Protein AF-A0A920IBM7-F1 (afdb_monomer_lite)

Secondary structure (DSSP, 8-state):
------PPPGGGGGGGSBGGGSTT--HHHHHHHHTTT-SBHHHHHTPPPS----------

Radius of gyration: 17.71 Å; chains: 1; bounding box: 52×46×25 Å

Structure (mmCIF, N/CA/C/O backbone):
data_AF-A0A920IBM7-F1
#
_entry.id   AF-A0A920IBM7-F1
#
loop_
_atom_site.group_PDB
_atom_site.id
_atom_site.type_symbol
_atom_site.label_atom_id
_atom_site.label_alt_id
_a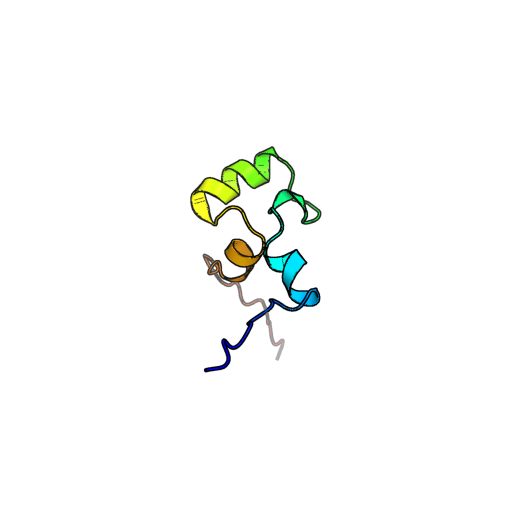tom_site.label_comp_id
_atom_site.label_asym_id
_atom_site.label_entity_id
_atom_site.label_seq_id
_atom_site.pdbx_PDB_ins_code
_atom_site.Cartn_x
_atom_site.Cartn_y
_atom_site.Cartn_z
_atom_site.occupancy
_atom_site.B_iso_or_equiv
_atom_site.auth_seq_id
_atom_site.auth_comp_id
_atom_site.auth_asym_id
_atom_site.auth_atom_id
_atom_site.pdbx_PDB_model_num
ATOM 1 N N . MET A 1 1 ? 14.645 -35.078 -12.697 1.00 44.00 1 MET A N 1
ATOM 2 C CA . MET A 1 1 ? 13.986 -34.367 -11.581 1.00 44.00 1 MET A CA 1
ATOM 3 C C . MET A 1 1 ? 13.964 -32.881 -11.927 1.00 44.00 1 MET A C 1
ATOM 5 O O . MET A 1 1 ? 14.948 -32.193 -11.688 1.00 44.00 1 MET A O 1
ATOM 9 N N . THR A 1 2 ? 12.928 -32.406 -12.619 1.00 45.69 2 THR A N 1
ATOM 10 C CA . THR A 1 2 ? 12.904 -31.036 -13.164 1.00 45.69 2 THR A CA 1
ATOM 11 C C . THR A 1 2 ? 12.328 -30.084 -12.125 1.00 45.69 2 THR A C 1
ATOM 13 O O . THR A 1 2 ? 11.190 -30.243 -11.698 1.00 45.69 2 THR A O 1
ATOM 16 N N . ILE A 1 3 ? 13.122 -29.103 -11.704 1.00 67.00 3 ILE A N 1
ATOM 17 C CA . ILE A 1 3 ? 12.695 -28.045 -10.789 1.00 67.00 3 ILE A CA 1
ATOM 18 C C . ILE A 1 3 ? 11.755 -27.127 -11.579 1.00 67.00 3 ILE A C 1
ATOM 20 O O . ILE A 1 3 ? 12.193 -26.484 -12.536 1.00 67.00 3 ILE A O 1
ATOM 24 N N . LEU A 1 4 ? 10.470 -27.077 -11.215 1.00 70.94 4 LEU A N 1
ATOM 25 C CA . LEU A 1 4 ? 9.540 -26.104 -11.788 1.00 70.94 4 LEU A CA 1
ATOM 26 C C . LEU A 1 4 ? 10.019 -24.700 -11.387 1.00 70.94 4 LEU A C 1
ATOM 28 O O . LEU A 1 4 ? 9.949 -24.311 -10.221 1.00 70.94 4 LEU A O 1
ATOM 32 N N . LYS A 1 5 ? 10.558 -23.943 -12.345 1.00 74.31 5 LYS A N 1
ATOM 33 C CA . LYS A 1 5 ? 10.942 -22.544 -12.138 1.00 74.31 5 LYS A CA 1
ATOM 34 C C . LYS A 1 5 ? 9.689 -21.677 -12.201 1.00 74.31 5 LYS A C 1
ATOM 36 O O . LYS A 1 5 ? 9.247 -21.294 -13.280 1.00 74.31 5 LYS A O 1
ATOM 41 N N . PHE A 1 6 ? 9.131 -21.357 -11.040 1.00 81.06 6 PHE A N 1
ATOM 42 C CA . PHE A 1 6 ? 8.085 -20.347 -10.925 1.00 81.06 6 PHE A CA 1
ATOM 43 C C . PHE A 1 6 ? 8.714 -18.955 -11.020 1.00 81.06 6 PHE A C 1
ATOM 45 O O . PHE A 1 6 ? 9.147 -18.382 -10.022 1.00 81.06 6 PHE A O 1
ATOM 52 N N . TYR A 1 7 ? 8.786 -18.415 -12.235 1.00 85.94 7 TYR A N 1
ATOM 53 C CA . TYR A 1 7 ? 9.039 -16.990 -12.416 1.00 85.94 7 TYR A CA 1
ATOM 54 C C . TYR A 1 7 ? 7.746 -16.215 -12.206 1.00 85.94 7 TYR A C 1
ATOM 56 O O . TYR A 1 7 ? 6.687 -16.592 -12.706 1.00 85.94 7 TYR A O 1
ATOM 64 N N . ARG A 1 8 ? 7.838 -15.112 -11.463 1.00 85.44 8 ARG A N 1
ATOM 65 C CA . ARG A 1 8 ? 6.743 -14.154 -11.354 1.00 85.44 8 ARG A CA 1
ATOM 66 C C . ARG A 1 8 ? 6.577 -13.450 -12.709 1.00 85.44 8 ARG A C 1
ATOM 68 O O . ARG A 1 8 ? 7.557 -12.876 -13.179 1.00 85.44 8 ARG A O 1
ATOM 75 N N . PRO A 1 9 ? 5.375 -13.450 -13.307 1.00 93.69 9 PRO A N 1
ATOM 76 C CA . PRO A 1 9 ? 5.093 -12.664 -14.504 1.00 93.69 9 PRO A CA 1
ATOM 77 C C . PRO A 1 9 ? 5.405 -11.178 -14.302 1.00 93.69 9 PRO A C 1
ATOM 79 O O . PRO A 1 9 ? 5.097 -10.619 -13.248 1.00 93.69 9 PRO A O 1
ATOM 82 N N . GLU A 1 10 ? 5.955 -10.525 -15.326 1.00 94.38 10 GLU A N 1
ATOM 83 C CA . GLU A 1 10 ? 6.380 -9.118 -15.253 1.00 94.38 10 GLU A CA 1
ATOM 84 C C . GLU A 1 10 ? 5.224 -8.161 -14.934 1.00 94.38 10 GLU A C 1
ATOM 86 O O . GLU A 1 10 ? 5.403 -7.187 -14.206 1.00 94.38 10 GLU A O 1
ATOM 91 N N . ILE A 1 11 ? 4.007 -8.496 -15.379 1.00 93.38 11 ILE A N 1
ATOM 92 C CA . ILE A 1 11 ? 2.783 -7.740 -15.073 1.00 93.38 11 ILE A CA 1
ATOM 93 C C . ILE A 1 11 ? 2.513 -7.612 -13.565 1.00 93.38 11 ILE A C 1
ATOM 95 O O . ILE A 1 11 ? 1.838 -6.681 -13.137 1.00 93.38 11 ILE A O 1
ATOM 99 N N . LEU A 1 12 ? 3.052 -8.518 -12.743 1.00 92.69 12 LEU A N 1
ATOM 100 C CA . LEU A 1 12 ? 2.898 -8.468 -11.291 1.00 92.69 12 LEU A CA 1
ATOM 101 C C . LEU A 1 12 ? 3.965 -7.615 -10.599 1.00 92.69 12 LEU A C 1
ATOM 103 O O . LEU A 1 12 ? 3.805 -7.318 -9.418 1.00 92.69 12 LEU A O 1
ATOM 107 N N . PHE A 1 13 ? 5.052 -7.223 -11.268 1.00 94.19 13 PHE A N 1
ATOM 108 C CA . PHE A 1 13 ? 6.133 -6.455 -10.634 1.00 94.19 13 PHE A CA 1
ATOM 109 C C . PHE A 1 13 ? 5.665 -5.131 -10.010 1.00 94.19 13 PHE A C 1
ATOM 111 O O . PHE A 1 13 ? 6.084 -4.857 -8.881 1.00 94.19 13 PHE A O 1
ATOM 118 N N . PRO A 1 14 ? 4.749 -4.355 -10.628 1.00 94.12 14 PRO A N 1
ATOM 119 C CA . PRO A 1 14 ? 4.239 -3.124 -10.025 1.00 94.12 14 PRO A CA 1
ATOM 120 C C . PRO A 1 14 ? 3.557 -3.333 -8.666 1.00 94.12 14 PRO A C 1
ATOM 122 O O . PRO A 1 14 ? 3.657 -2.472 -7.797 1.00 94.12 14 PRO A O 1
ATOM 125 N N . CYS A 1 15 ? 2.930 -4.491 -8.421 1.00 93.50 15 CYS A N 1
ATOM 126 C CA . CYS A 1 15 ? 2.311 -4.794 -7.126 1.00 93.50 15 CYS A CA 1
ATOM 127 C C . CYS A 1 15 ? 3.340 -4.866 -5.985 1.00 93.50 15 CYS A C 1
ATOM 129 O O . CYS A 1 15 ? 2.996 -4.671 -4.825 1.00 93.50 15 CYS A O 1
ATOM 131 N N . PHE A 1 16 ? 4.609 -5.119 -6.296 1.00 94.25 16 PHE A N 1
ATOM 132 C CA . PHE A 1 16 ? 5.691 -5.203 -5.313 1.00 94.25 16 PHE A CA 1
ATOM 133 C C . PHE A 1 16 ? 6.615 -3.981 -5.362 1.00 94.25 16 PHE A C 1
ATOM 135 O O . PHE A 1 16 ? 7.692 -3.994 -4.771 1.00 94.25 16 PHE A O 1
ATOM 142 N N . ALA A 1 17 ? 6.203 -2.914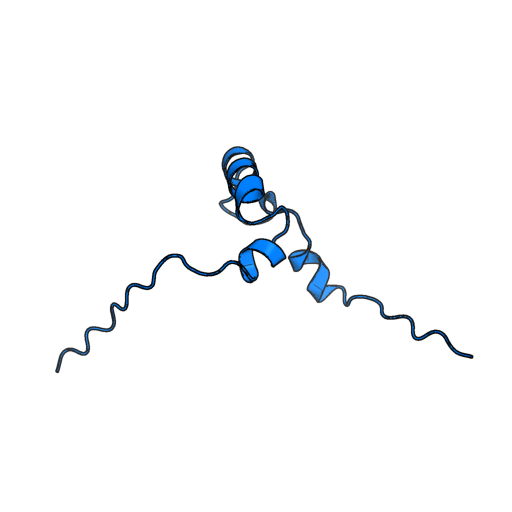 -6.053 1.00 95.12 17 ALA A N 1
ATOM 143 C CA . ALA A 1 17 ? 6.859 -1.619 -5.964 1.0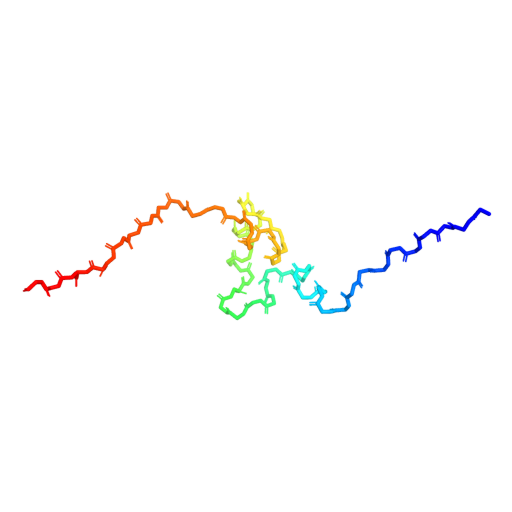0 95.12 17 ALA A CA 1
ATOM 144 C C . ALA A 1 17 ? 6.582 -0.962 -4.600 1.00 95.12 17 ALA A C 1
ATOM 146 O O . ALA A 1 17 ? 5.626 -1.307 -3.902 1.00 95.12 17 ALA A O 1
ATOM 147 N N . GLN A 1 18 ? 7.425 -0.003 -4.212 1.00 95.94 18 GLN A N 1
ATOM 148 C CA . GLN A 1 18 ? 7.224 0.773 -2.985 1.00 95.94 18 GLN A CA 1
ATOM 149 C C . GLN A 1 18 ? 5.982 1.666 -3.097 1.00 95.94 18 GLN A C 1
ATOM 151 O O . GLN A 1 18 ? 5.673 2.157 -4.184 1.00 95.94 18 GLN A O 1
ATOM 156 N N . LEU A 1 19 ? 5.325 1.956 -1.972 1.00 94.69 19 LEU A N 1
ATOM 157 C CA . LEU A 1 19 ? 4.121 2.801 -1.937 1.00 94.69 19 LEU A CA 1
ATOM 158 C C . LEU A 1 19 ? 4.298 4.179 -2.594 1.00 94.69 19 LEU A C 1
ATOM 160 O O . LEU A 1 19 ? 3.360 4.683 -3.199 1.00 94.69 19 LEU A O 1
ATOM 164 N N . ILE A 1 20 ? 5.498 4.763 -2.537 1.00 95.62 20 ILE A N 1
ATOM 165 C CA . ILE A 1 20 ? 5.809 6.062 -3.162 1.00 95.62 20 ILE A CA 1
ATOM 166 C C . ILE A 1 20 ? 5.698 6.052 -4.700 1.00 95.62 20 ILE A C 1
ATOM 168 O O . ILE A 1 20 ? 5.675 7.107 -5.322 1.00 95.62 20 ILE A O 1
ATOM 172 N N . SER A 1 21 ? 5.627 4.870 -5.325 1.00 94.50 21 SER A N 1
ATOM 173 C CA . SER A 1 21 ? 5.369 4.740 -6.767 1.00 94.50 21 SER A CA 1
ATOM 174 C C . SER A 1 21 ? 3.932 5.104 -7.157 1.00 94.50 21 SER A C 1
ATOM 176 O O . SER A 1 21 ? 3.674 5.404 -8.323 1.00 94.50 21 SER A O 1
ATOM 178 N N . LEU A 1 22 ? 2.997 5.097 -6.201 1.00 93.50 22 LEU A N 1
ATOM 179 C CA . LEU A 1 22 ? 1.612 5.490 -6.432 1.00 93.50 22 LEU A CA 1
ATOM 180 C C . LEU A 1 22 ? 1.484 7.015 -6.430 1.00 93.50 22 LEU A C 1
ATOM 182 O O . LEU A 1 22 ? 1.938 7.703 -5.512 1.00 93.50 22 LEU A O 1
ATOM 186 N N . SER A 1 23 ? 0.794 7.543 -7.441 1.00 94.50 23 SER A N 1
ATOM 187 C CA . SER A 1 23 ? 0.469 8.969 -7.512 1.00 94.50 23 SER A CA 1
ATOM 188 C C . SER A 1 23 ? -0.304 9.416 -6.265 1.00 94.50 23 SER A C 1
ATOM 190 O O . SER A 1 23 ? -1.242 8.751 -5.830 1.00 94.50 23 SER A O 1
ATOM 192 N N . GLY A 1 24 ? 0.103 10.542 -5.674 1.00 93.25 24 GLY A N 1
ATOM 193 C CA . GLY A 1 24 ? -0.493 11.084 -4.448 1.00 93.25 24 GLY A CA 1
ATOM 194 C C . GLY A 1 24 ? 0.111 10.557 -3.138 1.00 93.25 24 GLY A C 1
ATOM 195 O O . GLY A 1 24 ? -0.197 11.105 -2.077 1.00 93.25 24 GLY A O 1
ATOM 196 N N . ILE A 1 25 ? 1.013 9.567 -3.174 1.00 94.75 25 ILE A N 1
ATOM 197 C CA . ILE A 1 25 ? 1.740 9.096 -1.986 1.00 94.75 25 ILE A CA 1
ATOM 198 C C . ILE A 1 25 ? 3.151 9.693 -1.970 1.00 94.75 25 ILE A C 1
ATOM 200 O O . ILE A 1 25 ? 4.073 9.193 -2.602 1.00 94.75 25 ILE A O 1
ATOM 204 N N . GLY A 1 26 ? 3.333 10.772 -1.207 1.00 95.00 26 GLY A N 1
ATOM 205 C CA . GLY A 1 26 ? 4.654 11.353 -0.949 1.00 95.00 26 GLY A CA 1
ATOM 206 C C . GLY A 1 26 ? 5.452 10.598 0.129 1.00 95.00 26 GLY A C 1
ATOM 207 O O . GLY A 1 26 ? 4.894 9.760 0.843 1.00 95.00 26 GLY A O 1
ATOM 208 N N . PRO A 1 27 ? 6.736 10.943 0.346 1.00 93.75 27 PRO A N 1
ATOM 209 C CA . PRO A 1 27 ? 7.608 10.263 1.316 1.00 93.75 27 PRO A CA 1
ATOM 210 C C . PRO A 1 27 ? 7.079 10.334 2.757 1.00 93.75 27 PRO A C 1
ATOM 212 O O . PRO A 1 27 ? 7.167 9.371 3.520 1.00 93.75 27 PRO A O 1
ATOM 215 N N . ARG A 1 28 ? 6.450 11.453 3.135 1.00 94.75 28 ARG A N 1
ATOM 216 C CA . ARG A 1 28 ? 5.817 11.601 4.454 1.00 94.75 28 ARG A CA 1
ATOM 217 C C . ARG A 1 28 ? 4.623 10.660 4.629 1.00 94.75 28 ARG A C 1
ATOM 219 O O . ARG A 1 28 ? 4.469 10.063 5.685 1.00 94.75 28 ARG A O 1
ATOM 226 N N . THR A 1 29 ? 3.780 10.523 3.610 1.00 94.94 29 THR A N 1
ATOM 227 C CA . THR A 1 29 ? 2.611 9.638 3.673 1.00 94.94 29 THR A CA 1
ATOM 228 C C . THR A 1 29 ? 3.051 8.178 3.650 1.00 94.94 29 THR A C 1
ATOM 230 O O . THR A 1 29 ? 2.588 7.395 4.475 1.00 94.94 29 THR A O 1
ATOM 233 N N . ALA A 1 30 ? 4.014 7.835 2.789 1.00 94.81 30 ALA A N 1
ATOM 234 C CA . ALA A 1 30 ? 4.579 6.492 2.695 1.00 94.81 30 ALA A CA 1
ATOM 235 C C . ALA A 1 30 ? 5.142 6.006 4.041 1.00 94.81 30 ALA A C 1
ATOM 237 O O . ALA A 1 30 ? 4.807 4.909 4.468 1.00 94.81 30 ALA A O 1
ATOM 238 N N . THR A 1 31 ? 5.906 6.836 4.761 1.00 95.00 31 THR A N 1
ATOM 239 C CA . THR A 1 31 ? 6.461 6.464 6.082 1.00 95.00 31 THR A CA 1
ATOM 240 C C . THR A 1 31 ? 5.393 6.241 7.159 1.00 95.00 31 THR A C 1
ATOM 242 O O . THR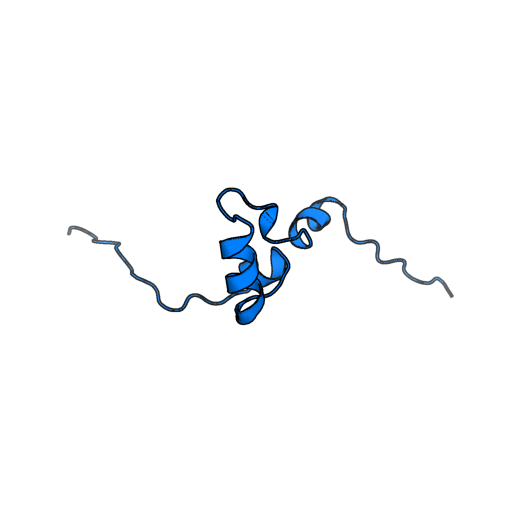 A 1 31 ? 5.589 5.436 8.068 1.00 95.00 31 THR A O 1
ATOM 245 N N . ILE A 1 32 ? 4.251 6.932 7.084 1.00 94.44 32 ILE A N 1
ATOM 246 C CA . ILE A 1 32 ? 3.112 6.698 7.988 1.00 94.44 32 ILE A CA 1
ATOM 247 C C . ILE A 1 32 ? 2.400 5.393 7.615 1.00 94.44 32 ILE A C 1
ATOM 249 O O . ILE A 1 32 ? 2.061 4.606 8.500 1.00 94.44 32 ILE A O 1
ATOM 253 N N . MET A 1 33 ? 2.185 5.158 6.318 1.00 94.25 33 MET A N 1
ATOM 254 C CA . MET A 1 33 ? 1.533 3.949 5.809 1.00 94.25 33 MET A CA 1
ATOM 255 C C . MET A 1 33 ? 2.379 2.698 6.062 1.00 94.25 33 MET A C 1
ATOM 257 O O . MET A 1 33 ? 1.829 1.683 6.476 1.00 94.25 33 MET A O 1
ATOM 261 N N . GLU A 1 34 ? 3.703 2.782 5.935 1.00 94.56 34 GLU A N 1
ATOM 262 C CA . GLU A 1 34 ? 4.633 1.673 6.192 1.00 94.56 34 GLU A CA 1
ATOM 263 C C . GLU A 1 34 ? 4.512 1.121 7.616 1.00 94.56 34 GLU A C 1
ATOM 265 O O . GLU A 1 34 ? 4.593 -0.085 7.822 1.00 94.56 34 GLU A O 1
ATOM 270 N N . LYS A 1 35 ? 4.212 1.980 8.596 1.00 93.69 35 LYS A N 1
ATOM 271 C CA . LYS A 1 35 ? 4.020 1.566 9.995 1.00 93.69 35 LYS A CA 1
ATOM 272 C C . LYS A 1 35 ? 2.719 0.796 10.248 1.00 93.69 35 LYS A C 1
ATOM 274 O O . LYS A 1 35 ? 2.607 0.161 11.292 1.00 93.69 35 LYS A O 1
ATOM 279 N N . ARG A 1 36 ? 1.712 0.912 9.374 1.00 91.62 36 ARG A N 1
ATOM 280 C CA . ARG A 1 36 ? 0.346 0.388 9.608 1.00 91.62 36 ARG A CA 1
ATOM 281 C C . ARG A 1 36 ? -0.119 -0.637 8.580 1.00 91.62 36 ARG A C 1
ATOM 283 O O . ARG A 1 36 ? -0.910 -1.504 8.924 1.00 91.62 36 ARG A O 1
ATOM 290 N N . ILE A 1 37 ? 0.317 -0.482 7.338 1.00 93.94 37 ILE A N 1
ATOM 291 C CA . ILE A 1 37 ? -0.150 -1.230 6.171 1.00 93.94 37 ILE A CA 1
ATOM 292 C C . ILE A 1 37 ? 0.983 -2.121 5.669 1.00 93.94 37 ILE A C 1
ATOM 294 O O . ILE A 1 37 ? 0.811 -3.327 5.555 1.00 93.94 37 ILE A O 1
ATOM 298 N N . GLY A 1 38 ? 2.144 -1.520 5.415 1.00 94.06 38 GLY A N 1
ATOM 299 C CA . GLY A 1 38 ? 3.298 -2.181 4.816 1.00 94.06 38 GLY A CA 1
ATOM 300 C C . GLY A 1 38 ? 3.996 -1.274 3.809 1.00 94.06 38 GLY A C 1
ATOM 301 O O . GLY A 1 38 ? 3.604 -0.123 3.609 1.00 94.06 38 GLY A O 1
ATOM 302 N N . LYS A 1 39 ? 5.069 -1.772 3.202 1.00 94.94 39 LYS A N 1
ATOM 303 C CA . LYS A 1 39 ? 5.965 -0.976 2.349 1.00 94.94 39 LYS A CA 1
ATOM 304 C C . LYS A 1 39 ? 5.571 -1.017 0.873 1.00 94.94 39 LYS A C 1
ATOM 306 O O . LYS A 1 39 ? 5.951 -0.121 0.109 1.00 94.94 39 LYS A O 1
ATOM 311 N N . TYR A 1 40 ? 4.853 -2.057 0.464 1.00 96.38 40 TYR A N 1
ATOM 312 C CA . TYR A 1 40 ? 4.594 -2.362 -0.935 1.00 96.38 40 TYR A CA 1
ATOM 313 C C . TYR A 1 40 ? 3.149 -2.068 -1.338 1.00 96.38 40 TYR A C 1
ATOM 315 O O . TYR A 1 40 ? 2.239 -2.049 -0.512 1.00 96.38 40 TYR A O 1
ATOM 323 N N . VAL A 1 41 ? 2.928 -1.873 -2.641 1.00 95.75 41 VAL A N 1
ATOM 324 C CA . VAL A 1 41 ? 1.587 -1.648 -3.211 1.00 95.75 41 VAL A CA 1
ATOM 325 C C . VAL A 1 41 ? 0.632 -2.804 -2.891 1.00 95.75 41 VAL A C 1
ATOM 327 O O . VAL A 1 41 ? -0.544 -2.574 -2.615 1.00 95.75 41 V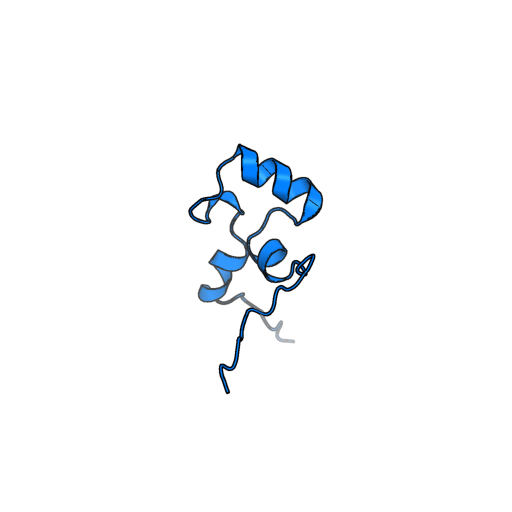AL A O 1
ATOM 330 N N . ILE A 1 42 ? 1.131 -4.040 -2.873 1.00 96.00 42 ILE A N 1
ATOM 331 C CA . ILE A 1 42 ? 0.345 -5.228 -2.537 1.00 96.00 42 ILE A CA 1
ATOM 332 C C . ILE A 1 42 ? -0.180 -5.184 -1.099 1.00 96.00 42 ILE A C 1
ATOM 334 O O . ILE A 1 42 ? -1.327 -5.553 -0.870 1.00 96.00 42 ILE A O 1
ATOM 338 N N . ASP A 1 43 ? 0.601 -4.656 -0.156 1.00 95.38 43 ASP A N 1
ATOM 339 C CA . ASP A 1 43 ? 0.183 -4.544 1.244 1.00 95.38 43 ASP A CA 1
ATOM 340 C C . ASP A 1 43 ? -1.033 -3.614 1.365 1.00 95.38 43 ASP A C 1
ATOM 342 O O . ASP A 1 43 ? -1.979 -3.899 2.095 1.00 95.38 43 ASP A O 1
ATOM 346 N N . LEU A 1 44 ? -1.048 -2.532 0.577 1.00 93.81 44 LEU A N 1
ATOM 347 C CA . LEU A 1 44 ? -2.190 -1.626 0.479 1.00 93.81 44 LEU A CA 1
ATOM 348 C C . LEU A 1 44 ? -3.394 -2.275 -0.211 1.00 93.81 44 LEU A C 1
ATOM 350 O O . LEU A 1 44 ? -4.519 -2.083 0.242 1.00 93.81 44 LEU A O 1
ATOM 354 N N . ALA A 1 45 ? -3.180 -3.042 -1.282 1.00 93.19 45 ALA A N 1
ATOM 355 C CA . ALA A 1 45 ? -4.261 -3.705 -2.015 1.00 93.19 45 ALA A CA 1
ATOM 356 C C . ALA A 1 45 ? -5.027 -4.723 -1.153 1.00 93.19 45 ALA A C 1
ATOM 358 O O . ALA A 1 45 ? -6.233 -4.893 -1.326 1.00 93.19 45 ALA A O 1
ATOM 359 N N . PHE A 1 46 ? -4.335 -5.375 -0.215 1.00 94.06 46 PHE A N 1
ATOM 360 C CA . PHE A 1 46 ? -4.924 -6.325 0.730 1.00 94.06 46 PHE A CA 1
ATOM 361 C C . PHE A 1 46 ? -5.252 -5.707 2.100 1.00 94.06 46 PHE A C 1
ATOM 363 O O . PHE A 1 46 ? -5.662 -6.424 3.015 1.00 94.06 46 PHE A O 1
ATOM 370 N N . TYR A 1 47 ? -5.118 -4.388 2.257 1.00 93.81 47 TYR A N 1
ATOM 371 C CA . TYR A 1 47 ? -5.498 -3.704 3.487 1.00 93.81 47 TYR A CA 1
ATOM 372 C C . TYR A 1 47 ? -7.018 -3.554 3.584 1.00 93.81 47 TYR A C 1
ATOM 374 O O . TYR A 1 47 ? -7.673 -3.027 2.684 1.00 93.81 47 TYR A O 1
ATOM 382 N N . PHE A 1 48 ? -7.592 -4.005 4.699 1.00 92.94 48 PHE A N 1
ATOM 383 C CA . PHE A 1 48 ? -9.037 -3.969 4.892 1.00 92.94 48 PHE A CA 1
ATOM 384 C C . PHE A 1 48 ? -9.531 -2.536 5.175 1.00 92.94 48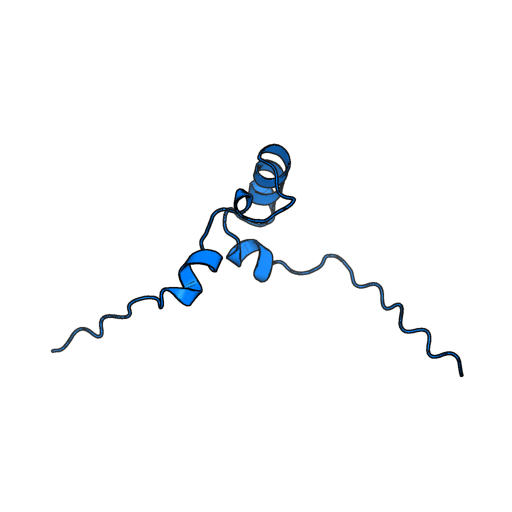 PHE A C 1
ATOM 386 O O . PHE A 1 48 ? -8.881 -1.797 5.923 1.00 92.94 48 PHE A O 1
ATOM 393 N N . PRO A 1 49 ? -10.683 -2.113 4.620 1.00 90.56 49 PRO A N 1
ATOM 394 C CA . PRO A 1 49 ? -11.258 -0.811 4.936 1.00 90.56 49 PRO A CA 1
ATOM 395 C C . PRO A 1 49 ? -11.681 -0.728 6.408 1.00 90.56 49 PRO A C 1
ATOM 397 O O . PRO A 1 49 ? -12.213 -1.674 6.978 1.00 90.56 49 PRO A O 1
ATOM 400 N N . ILE A 1 50 ? -11.510 0.447 7.015 1.00 91.50 50 ILE A N 1
ATOM 401 C CA . ILE A 1 50 ? -11.917 0.696 8.410 1.00 91.50 50 ILE A CA 1
ATOM 402 C C . ILE A 1 50 ? -13.446 0.793 8.529 1.00 91.50 50 ILE A C 1
ATOM 404 O O . ILE A 1 50 ? -14.026 0.393 9.532 1.00 91.50 50 ILE A O 1
ATOM 408 N N . SER A 1 51 ? -14.106 1.352 7.514 1.00 93.12 51 SER A N 1
ATOM 409 C CA . SER A 1 51 ? -15.564 1.469 7.443 1.00 93.12 51 SER A CA 1
ATOM 410 C C . SER A 1 51 ? -16.018 1.642 5.993 1.00 93.12 51 SER A C 1
ATOM 412 O O . SER A 1 51 ? -15.219 1.992 5.122 1.00 93.12 51 SER A O 1
ATOM 414 N N . ILE A 1 52 ? -17.301 1.388 5.731 1.00 92.31 52 ILE A N 1
ATOM 415 C CA . ILE A 1 52 ? -17.910 1.498 4.403 1.00 92.31 52 ILE A CA 1
ATOM 416 C C . ILE A 1 52 ? -19.136 2.402 4.522 1.00 92.31 52 ILE A C 1
ATOM 418 O O . ILE A 1 52 ? -20.054 2.105 5.282 1.00 92.31 52 ILE A O 1
ATOM 422 N N . ILE A 1 53 ? -19.162 3.493 3.755 1.00 91.00 53 ILE A N 1
ATOM 423 C CA . ILE A 1 53 ? -20.333 4.369 3.644 1.00 91.00 53 ILE A CA 1
ATOM 424 C C . ILE A 1 53 ? -21.061 4.005 2.353 1.00 91.00 53 ILE A C 1
ATOM 426 O O . ILE A 1 53 ? -20.560 4.262 1.258 1.00 91.00 53 ILE A O 1
ATOM 430 N N . ASN A 1 54 ? -22.248 3.416 2.472 1.00 90.75 54 ASN A N 1
ATOM 431 C CA . ASN A 1 54 ? -23.114 3.165 1.326 1.00 90.75 54 ASN A CA 1
ATOM 432 C C . ASN A 1 54 ? -23.950 4.421 1.038 1.00 90.75 54 ASN A C 1
ATOM 434 O O . ASN A 1 54 ? -24.745 4.828 1.876 1.00 90.75 54 ASN A O 1
ATOM 438 N N . ARG A 1 55 ? -23.748 5.038 -0.133 1.00 87.06 55 ARG A N 1
ATOM 439 C CA . ARG A 1 55 ? -24.464 6.249 -0.583 1.00 87.06 55 ARG A CA 1
ATOM 440 C C . ARG A 1 55 ? -25.441 5.972 -1.726 1.00 87.06 55 ARG A C 1
ATOM 442 O O . ARG A 1 55 ? -25.756 6.868 -2.502 1.00 87.06 55 ARG A O 1
ATOM 449 N N . ARG A 1 56 ? -25.854 4.715 -1.902 1.00 88.69 56 ARG A N 1
ATOM 450 C CA . ARG A 1 56 ? -26.876 4.359 -2.889 1.00 88.69 56 ARG A CA 1
ATOM 451 C C . ARG A 1 56 ? -28.240 4.767 -2.340 1.00 88.69 56 ARG A C 1
ATOM 453 O O . ARG A 1 56 ? -28.960 3.931 -1.804 1.00 88.69 56 ARG A O 1
ATOM 460 N N . ASP A 1 57 ? -28.570 6.043 -2.475 1.00 73.50 57 ASP A N 1
ATOM 461 C CA . ASP A 1 57 ? -29.942 6.512 -2.333 1.00 73.50 57 ASP A CA 1
ATOM 462 C C . ASP A 1 57 ? -30.697 6.070 -3.590 1.00 73.50 57 ASP A C 1
ATOM 464 O O . ASP A 1 57 ? -30.617 6.694 -4.648 1.00 73.50 57 ASP A O 1
ATOM 468 N N . LEU A 1 58 ? -31.390 4.935 -3.505 1.00 68.19 58 LEU A N 1
ATOM 469 C CA . LEU A 1 58 ? -32.480 4.646 -4.428 1.00 68.19 58 LEU A CA 1
ATOM 470 C C . LEU A 1 58 ? -33.598 5.627 -4.074 1.00 68.19 58 LEU A C 1
ATOM 472 O O . LEU A 1 58 ? -34.365 5.387 -3.145 1.00 68.19 58 LEU A O 1
ATOM 476 N N . GLN A 1 59 ? -33.644 6.759 -4.774 1.00 61.56 59 GLN A N 1
ATOM 477 C CA . GLN A 1 59 ? -34.847 7.580 -4.822 1.00 61.56 59 GLN A CA 1
ATOM 478 C C . GLN A 1 59 ? -35.942 6.724 -5.474 1.00 61.56 59 GLN A C 1
ATOM 480 O O . GLN A 1 59 ? -35.906 6.488 -6.681 1.00 61.56 59 GLN A O 1
ATOM 485 N N . THR A 1 60 ? -36.820 6.164 -4.640 1.00 55.44 60 THR A N 1
ATOM 486 C CA . THR A 1 60 ? -38.137 5.633 -5.029 1.00 55.44 60 THR A CA 1
ATOM 487 C C . THR A 1 60 ? -38.986 6.704 -5.682 1.00 55.44 60 THR A C 1
ATOM 489 O O . THR A 1 60 ? -38.938 7.849 -5.175 1.00 55.44 60 THR A O 1
#

Foldseek 3Di:
DDDPDDDDDPVCVQQFDFPCVDPPQDPVNSVVCCVPQRGGNVSVVPDDDPDDDDPPPPPD

Sequence (60 aa):
MTILKFYRPEILFPCFAQLISLSGIGPRTATIMEKRIGKYVIDLAFYFPISIINRRDLQT

pLDDT: mean 88.52, std 12.09, range [44.0, 96.38]